Protein AF-A0A3B8Y4F6-F1 (afdb_monomer_lite)

Structure (mmCIF, N/CA/C/O backbone):
data_AF-A0A3B8Y4F6-F1
#
_entry.id   AF-A0A3B8Y4F6-F1
#
loop_
_atom_site.group_PDB
_atom_site.id
_atom_site.type_symbol
_atom_site.label_atom_id
_atom_site.label_alt_id
_atom_site.label_comp_id
_atom_site.label_asym_id
_atom_site.label_entity_id
_atom_site.label_seq_id
_atom_site.pdbx_PDB_ins_code
_atom_site.Cartn_x
_atom_site.Cartn_y
_atom_site.Cartn_z
_atom_site.occupancy
_atom_site.B_iso_or_equiv
_atom_site.auth_seq_id
_atom_site.auth_comp_id
_atom_site.auth_asym_id
_atom_site.auth_atom_id
_atom_site.pdbx_PDB_model_num
ATOM 1 N N . ALA A 1 1 ? 2.459 -2.291 -19.959 1.00 69.06 1 ALA A N 1
ATOM 2 C CA . ALA A 1 1 ? 3.007 -1.754 -18.695 1.00 69.06 1 ALA A CA 1
ATOM 3 C C . ALA A 1 1 ? 3.282 -2.911 -17.736 1.00 69.06 1 ALA A C 1
ATOM 5 O O . ALA A 1 1 ? 2.346 -3.622 -17.381 1.00 69.06 1 ALA A O 1
ATOM 6 N N . ALA A 1 2 ? 4.548 -3.129 -17.364 1.00 92.25 2 ALA A N 1
ATOM 7 C CA . ALA A 1 2 ? 4.995 -4.278 -16.561 1.00 92.25 2 ALA A CA 1
ATOM 8 C C . ALA A 1 2 ? 5.598 -3.883 -15.194 1.00 92.25 2 ALA A C 1
ATOM 10 O O . ALA A 1 2 ? 6.218 -4.703 -14.530 1.00 92.25 2 ALA A O 1
ATOM 11 N N . THR A 1 3 ? 5.396 -2.641 -14.746 1.00 96.31 3 THR A N 1
ATOM 12 C CA . THR A 1 3 ? 5.850 -2.155 -13.434 1.00 96.31 3 THR A CA 1
ATOM 13 C C . THR A 1 3 ? 5.140 -2.902 -12.304 1.00 96.31 3 THR A C 1
ATOM 15 O O . THR A 1 3 ? 3.906 -2.906 -12.252 1.00 96.31 3 THR A O 1
ATOM 18 N N . ARG A 1 4 ? 5.903 -3.564 -11.428 1.00 97.12 4 ARG A N 1
ATOM 19 C CA . ARG A 1 4 ? 5.376 -4.381 -10.314 1.00 97.12 4 ARG A CA 1
ATOM 20 C C . ARG A 1 4 ? 6.087 -4.169 -8.978 1.00 97.12 4 ARG A C 1
ATOM 22 O O . ARG A 1 4 ? 5.589 -4.641 -7.963 1.00 97.12 4 ARG A O 1
ATOM 29 N N . ILE A 1 5 ? 7.215 -3.463 -8.970 1.00 96.94 5 ILE A N 1
ATOM 30 C CA . ILE A 1 5 ? 7.978 -3.183 -7.754 1.00 96.94 5 ILE A CA 1
ATOM 31 C C . ILE A 1 5 ? 7.606 -1.788 -7.266 1.00 96.94 5 ILE A C 1
ATOM 33 O O . ILE A 1 5 ? 7.891 -0.792 -7.934 1.00 96.94 5 ILE A O 1
ATOM 37 N N . PHE A 1 6 ? 6.952 -1.738 -6.109 1.00 97.81 6 PHE A N 1
ATOM 38 C CA . PHE A 1 6 ? 6.486 -0.507 -5.486 1.00 97.81 6 PHE A CA 1
ATOM 39 C C . PHE A 1 6 ? 6.991 -0.401 -4.048 1.00 97.81 6 PHE A C 1
ATOM 41 O O . PHE A 1 6 ? 7.201 -1.411 -3.375 1.00 97.81 6 PHE A O 1
ATOM 48 N N . SER A 1 7 ? 7.179 0.826 -3.574 1.00 97.44 7 SER A N 1
ATOM 49 C CA . SER A 1 7 ? 7.571 1.125 -2.200 1.00 97.44 7 SER A CA 1
ATOM 50 C C . SER A 1 7 ? 6.990 2.468 -1.749 1.00 97.44 7 SER A C 1
ATOM 52 O O . SER A 1 7 ? 6.174 3.097 -2.427 1.00 97.44 7 SER A O 1
ATOM 54 N N . ASN A 1 8 ? 7.412 2.910 -0.570 1.00 97.75 8 ASN A N 1
ATOM 55 C CA . ASN A 1 8 ? 7.298 4.301 -0.178 1.00 97.75 8 ASN A CA 1
ATOM 56 C C . ASN A 1 8 ? 8.198 5.206 -1.029 1.00 97.75 8 ASN A C 1
ATOM 58 O O . ASN A 1 8 ? 9.187 4.754 -1.606 1.00 97.75 8 ASN A O 1
ATOM 62 N N . ALA A 1 9 ? 7.880 6.501 -1.052 1.00 96.00 9 ALA A N 1
ATOM 63 C CA . ALA A 1 9 ? 8.826 7.518 -1.496 1.00 96.00 9 ALA A CA 1
ATOM 64 C C . ALA A 1 9 ? 10.124 7.453 -0.674 1.00 96.00 9 ALA A C 1
ATOM 66 O O . ALA A 1 9 ? 10.113 7.049 0.494 1.00 96.00 9 ALA A O 1
ATOM 67 N N . SER A 1 10 ? 11.228 7.919 -1.260 1.00 93.56 10 SER A N 1
ATOM 68 C CA . SER A 1 10 ? 12.508 8.021 -0.552 1.00 93.56 10 SER A CA 1
ATOM 69 C C . SER A 1 10 ? 12.360 8.802 0.763 1.00 93.56 10 SER A C 1
ATOM 71 O O . SER A 1 10 ? 11.675 9.824 0.822 1.00 93.56 10 SER A O 1
ATOM 73 N N . GLY A 1 11 ? 12.963 8.286 1.837 1.00 95.31 11 GLY A N 1
ATOM 74 C CA . GLY A 1 11 ? 12.884 8.865 3.183 1.00 95.31 11 GLY A CA 1
ATOM 75 C C . GLY A 1 11 ? 11.555 8.648 3.920 1.00 95.31 11 GLY A C 1
ATOM 76 O O . GLY A 1 11 ? 11.410 9.117 5.046 1.00 95.31 11 GLY A O 1
ATOM 77 N N . SER A 1 12 ? 10.590 7.938 3.327 1.00 97.25 12 SER A N 1
ATOM 78 C CA . SER A 1 12 ? 9.297 7.635 3.949 1.00 97.25 12 SER A CA 1
ATOM 79 C C . SER A 1 12 ? 9.173 6.163 4.344 1.00 97.25 12 SER A C 1
ATOM 81 O O . SER A 1 12 ? 9.637 5.271 3.641 1.00 97.25 12 SER A O 1
ATOM 83 N N . TYR A 1 13 ? 8.467 5.908 5.447 1.00 97.56 13 TYR A N 1
ATOM 84 C CA . TYR A 1 13 ? 8.242 4.568 5.997 1.00 97.56 13 TYR A CA 1
ATOM 85 C C . TYR A 1 13 ? 6.761 4.357 6.319 1.00 97.56 13 TYR A C 1
ATOM 87 O O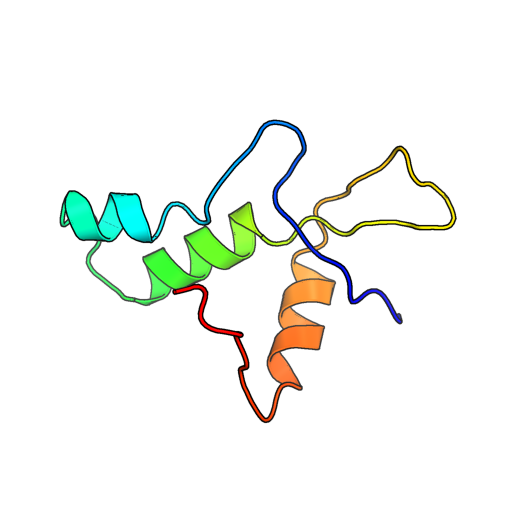 . TYR A 1 13 ? 6.033 5.318 6.569 1.00 97.56 13 TYR A O 1
ATOM 95 N N . SER A 1 14 ? 6.324 3.095 6.348 1.00 97.25 14 SER A N 1
ATOM 96 C CA . SER A 1 14 ? 4.935 2.686 6.621 1.00 97.25 14 SER A CA 1
ATOM 97 C C . SER A 1 14 ? 3.879 3.212 5.623 1.00 97.25 14 SER A C 1
ATOM 99 O O . SER A 1 14 ? 4.084 4.148 4.849 1.00 97.25 14 SER A O 1
ATOM 101 N N . SER A 1 15 ? 2.705 2.580 5.619 1.00 9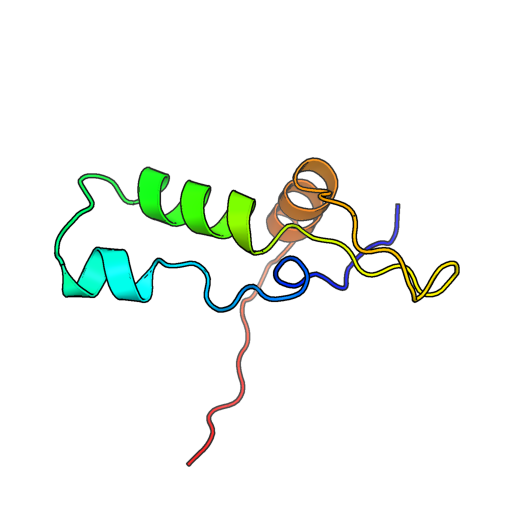7.25 15 SER A N 1
ATOM 102 C CA . SER A 1 15 ? 1.481 3.102 4.995 1.00 97.25 15 SER A CA 1
ATOM 103 C C . SER A 1 15 ? 0.736 4.105 5.885 1.00 97.25 15 SER A C 1
ATOM 105 O O . SER A 1 15 ? -0.288 4.628 5.465 1.00 97.25 15 SER A O 1
ATOM 107 N N . ASN A 1 16 ? 1.218 4.352 7.109 1.00 97.56 16 ASN A N 1
ATOM 108 C CA . ASN A 1 16 ? 0.541 5.094 8.182 1.00 97.56 16 ASN A CA 1
ATOM 109 C C . ASN A 1 16 ? -0.774 4.465 8.677 1.00 97.56 16 ASN A C 1
ATOM 111 O O . ASN A 1 16 ? -1.373 4.997 9.606 1.00 97.56 16 ASN A O 1
ATOM 115 N N . VAL A 1 17 ? -1.197 3.319 8.132 1.00 98.19 17 VAL A N 1
ATOM 116 C CA . VAL A 1 17 ? -2.373 2.582 8.627 1.00 98.19 17 VAL A CA 1
ATOM 117 C C . VAL A 1 17 ? -2.178 2.180 10.090 1.00 98.19 17 VAL A C 1
ATOM 119 O O . VAL A 1 17 ? -3.099 2.313 10.883 1.00 98.19 17 VAL A O 1
ATOM 122 N N . ASN A 1 18 ? -0.962 1.777 10.475 1.00 97.19 18 ASN A N 1
ATOM 123 C CA . ASN A 1 18 ? -0.634 1.462 11.866 1.00 97.19 18 ASN A CA 1
ATOM 124 C C . ASN A 1 18 ? -0.882 2.652 12.809 1.00 97.19 18 ASN A C 1
ATOM 126 O O . ASN A 1 18 ? -1.515 2.478 13.841 1.00 97.19 18 ASN A O 1
ATOM 130 N N . LEU A 1 19 ? -0.445 3.857 12.425 1.00 97.75 19 LEU A N 1
ATOM 131 C CA . LEU A 1 19 ? -0.633 5.072 13.222 1.00 97.75 19 LEU A CA 1
ATOM 132 C C . LEU A 1 19 ? -2.104 5.490 13.291 1.00 97.75 19 LEU A C 1
ATOM 134 O O . LEU A 1 19 ? -2.554 5.962 14.331 1.00 97.75 19 LEU A O 1
ATOM 138 N N . ALA A 1 20 ? -2.852 5.326 12.197 1.00 97.81 20 ALA A N 1
ATOM 139 C CA . ALA A 1 20 ? -4.283 5.611 12.188 1.00 97.81 20 ALA A CA 1
ATOM 140 C C . ALA A 1 20 ? -5.039 4.678 13.143 1.00 97.81 20 ALA A C 1
ATOM 142 O O . ALA A 1 20 ? -5.874 5.137 13.919 1.00 97.81 20 ALA A O 1
ATOM 143 N N . VAL A 1 21 ? -4.701 3.385 13.132 1.00 97.88 21 VAL A N 1
ATOM 144 C CA . VAL A 1 21 ? -5.273 2.390 14.047 1.00 97.88 21 VAL A CA 1
ATOM 145 C C . VAL A 1 21 ? -4.895 2.693 15.496 1.00 97.88 21 VAL A C 1
ATOM 147 O O . VAL A 1 21 ? -5.778 2.741 16.346 1.00 97.88 21 VAL A O 1
ATOM 150 N N . GLU A 1 22 ? -3.616 2.953 15.773 1.00 98.19 22 GLU A N 1
ATOM 151 C CA . GLU A 1 22 ? -3.113 3.264 17.118 1.00 98.19 22 GLU A CA 1
ATOM 152 C C . GLU A 1 22 ? -3.827 4.472 17.737 1.00 98.19 22 GLU A C 1
ATOM 154 O O . GLU A 1 22 ? -4.233 4.431 18.895 1.00 98.19 22 GLU A O 1
ATOM 159 N N . ASN A 1 23 ? -4.051 5.520 16.943 1.00 97.88 23 ASN A N 1
ATOM 160 C CA . ASN A 1 23 ? -4.703 6.743 17.405 1.00 97.88 23 ASN A CA 1
ATOM 161 C C . ASN A 1 23 ? -6.232 6.725 17.262 1.00 97.88 23 ASN A C 1
ATOM 163 O O . ASN A 1 23 ? -6.874 7.724 17.582 1.00 97.88 23 ASN A O 1
ATOM 167 N N . SER A 1 24 ? -6.824 5.636 16.752 1.00 97.38 24 SER A N 1
ATOM 168 C CA . SER A 1 24 ? -8.251 5.573 16.386 1.00 97.38 24 SER A CA 1
ATOM 169 C C . SER A 1 24 ? -8.699 6.758 15.511 1.00 97.38 24 SER A C 1
ATOM 171 O O . SER A 1 24 ? -9.806 7.269 15.646 1.00 97.38 24 SER A O 1
ATOM 173 N N . SER A 1 25 ? -7.813 7.226 14.627 1.00 97.31 25 SER A N 1
ATOM 174 C CA . SER A 1 25 ? -7.988 8.448 13.831 1.00 97.31 25 SER A CA 1
ATOM 175 C C . SER A 1 25 ? -8.474 8.151 12.407 1.00 97.31 25 SER A C 1
ATOM 177 O O . SER A 1 25 ? -7.932 8.688 11.440 1.00 97.31 25 SER A O 1
ATOM 179 N N . TRP A 1 26 ? -9.428 7.235 12.276 1.00 97.62 26 TRP A N 1
ATOM 180 C CA . TRP A 1 26 ? -10.051 6.837 11.015 1.00 97.62 26 TRP A CA 1
ATOM 181 C C . TRP A 1 26 ? -11.519 6.509 11.271 1.00 97.62 26 TRP A C 1
ATOM 183 O O . TRP A 1 26 ? -11.857 5.974 12.327 1.00 97.62 26 TRP A O 1
ATOM 193 N N . GLU A 1 27 ? -12.382 6.817 10.309 1.00 97.50 27 GLU A N 1
ATOM 194 C CA . GLU A 1 27 ? -13.821 6.540 10.429 1.00 97.50 27 GLU A CA 1
ATOM 195 C C . GLU A 1 27 ? -14.258 5.407 9.500 1.00 97.50 27 GLU A C 1
ATOM 197 O O . GLU A 1 27 ? -15.096 4.578 9.855 1.00 97.50 27 GLU A O 1
ATOM 202 N N . GLN A 1 28 ? -13.678 5.358 8.300 1.00 97.94 28 GLN A N 1
ATOM 203 C CA . GLN A 1 28 ? -14.033 4.397 7.262 1.00 97.94 28 GLN A CA 1
ATOM 204 C C . GLN A 1 28 ? -12.786 3.703 6.717 1.00 97.94 28 GLN A C 1
ATOM 206 O O . GLN A 1 28 ? -11.751 4.331 6.500 1.00 97.94 28 GLN A O 1
ATOM 211 N N . GLU A 1 29 ? -12.892 2.414 6.387 1.00 97.62 29 GLU A N 1
ATOM 212 C CA . GLU A 1 29 ? -11.769 1.649 5.816 1.00 97.62 29 GLU A CA 1
ATOM 213 C C . GLU A 1 29 ? -11.207 2.275 4.534 1.00 97.62 29 GLU A C 1
ATOM 215 O O . GLU A 1 29 ? -10.015 2.153 4.249 1.00 97.62 29 GLU A O 1
ATOM 220 N N . LYS A 1 30 ? -12.046 2.990 3.772 1.00 97.94 30 LYS A N 1
ATOM 221 C CA . LYS A 1 30 ? -11.625 3.707 2.567 1.00 97.94 30 LYS A CA 1
ATOM 222 C C . LYS A 1 30 ? -10.503 4.713 2.851 1.00 97.94 30 LYS A C 1
ATOM 224 O O . LYS A 1 30 ? -9.619 4.874 2.014 1.00 97.94 30 LYS A O 1
ATOM 229 N N . GLU A 1 31 ? -10.493 5.352 4.018 1.00 98.00 31 GLU A N 1
ATOM 230 C CA . GLU A 1 31 ? -9.422 6.276 4.413 1.00 98.00 31 GLU A CA 1
ATOM 231 C C . GLU A 1 31 ? -8.090 5.536 4.567 1.00 98.00 31 GLU A C 1
ATOM 233 O O . GLU A 1 31 ? -7.071 5.968 4.028 1.00 98.00 31 GLU A O 1
ATOM 238 N N . LEU A 1 32 ? -8.107 4.366 5.216 1.00 98.31 32 LEU A N 1
ATOM 239 C CA . LEU A 1 32 ? -6.929 3.508 5.373 1.00 98.31 32 LEU A CA 1
ATOM 240 C C . LEU A 1 32 ? -6.419 2.999 4.015 1.00 98.31 32 LEU A C 1
ATOM 242 O O . LEU A 1 32 ? -5.2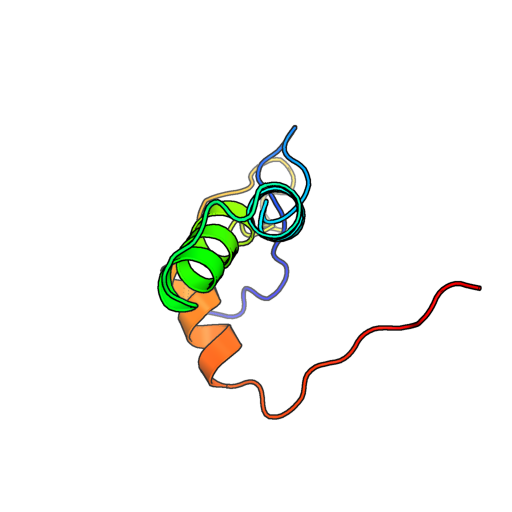11 2.977 3.764 1.00 98.31 32 LEU A O 1
ATOM 246 N N . GLN A 1 33 ? -7.339 2.627 3.121 1.00 98.38 33 GLN A N 1
ATOM 247 C CA . GLN A 1 33 ? -7.025 2.206 1.753 1.00 98.38 33 GLN A CA 1
ATOM 248 C C . GLN A 1 33 ? -6.381 3.348 0.955 1.00 98.38 33 GLN A C 1
ATOM 250 O O . GLN A 1 33 ? -5.336 3.151 0.335 1.00 98.38 33 GLN A O 1
ATOM 255 N N . ASP A 1 34 ? -6.946 4.557 1.006 1.00 97.94 34 ASP A N 1
ATOM 256 C CA . ASP A 1 34 ? -6.399 5.729 0.319 1.00 97.94 34 ASP A CA 1
ATOM 257 C C . ASP A 1 34 ? -5.027 6.135 0.879 1.00 97.94 34 ASP A C 1
ATOM 259 O O . ASP A 1 34 ? -4.121 6.462 0.107 1.00 97.94 34 ASP A O 1
ATOM 263 N N . MET A 1 35 ? -4.822 6.050 2.200 1.00 97.94 35 MET A N 1
ATOM 264 C CA . MET A 1 35 ? -3.507 6.241 2.825 1.00 97.94 35 MET A CA 1
ATOM 265 C C . MET A 1 35 ? -2.479 5.239 2.292 1.00 97.94 35 MET A C 1
ATOM 267 O O . MET A 1 35 ? -1.362 5.628 1.939 1.00 97.94 35 MET A O 1
ATOM 271 N N . TYR A 1 36 ? -2.855 3.961 2.184 1.00 98.44 36 TYR A N 1
ATOM 272 C CA . TYR A 1 36 ? -1.991 2.926 1.627 1.00 98.44 36 TYR A CA 1
ATOM 273 C C . TYR A 1 36 ? -1.639 3.211 0.162 1.00 98.44 36 TYR A C 1
ATOM 275 O O . TYR A 1 36 ? -0.456 3.247 -0.178 1.00 98.44 36 TYR A O 1
ATOM 283 N N . LEU A 1 37 ? -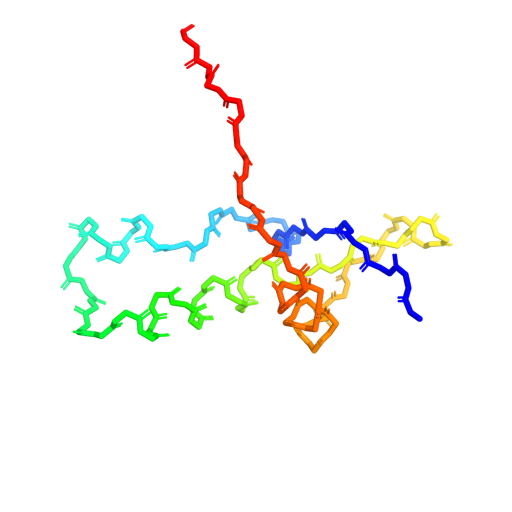2.635 3.481 -0.690 1.00 98.19 37 LEU A N 1
ATOM 284 C CA . LEU A 1 37 ? -2.430 3.765 -2.116 1.00 98.19 37 LEU A CA 1
ATOM 285 C C . LEU A 1 37 ? -1.538 4.993 -2.342 1.00 98.19 37 LEU A C 1
ATOM 287 O O . LEU A 1 37 ? -0.647 4.948 -3.187 1.00 98.19 37 LEU A O 1
ATOM 291 N N . ASN A 1 38 ? -1.723 6.055 -1.553 1.00 97.31 38 ASN A N 1
ATOM 292 C CA . ASN A 1 38 ? -0.914 7.274 -1.639 1.00 97.31 38 ASN A CA 1
ATOM 293 C C . ASN A 1 38 ? 0.528 7.075 -1.169 1.00 97.31 38 ASN A C 1
ATOM 295 O O . ASN A 1 38 ? 1.447 7.700 -1.689 1.00 97.31 38 ASN A O 1
ATOM 299 N N . ARG A 1 39 ? 0.747 6.237 -0.151 1.00 98.00 39 ARG A N 1
ATOM 300 C CA . ARG A 1 39 ? 2.078 6.085 0.449 1.00 98.00 39 ARG A CA 1
ATOM 301 C C . ARG A 1 39 ? 2.894 4.960 -0.154 1.00 98.00 39 ARG A C 1
ATOM 303 O O . ARG A 1 39 ? 4.112 5.042 -0.069 1.00 98.00 39 ARG A O 1
ATOM 310 N N . LYS A 1 40 ? 2.266 3.926 -0.715 1.00 98.12 40 LYS A N 1
ATOM 311 C CA . LYS A 1 40 ? 2.931 2.721 -1.242 1.00 98.12 40 LYS A CA 1
ATOM 312 C C . LYS A 1 40 ? 2.968 2.655 -2.772 1.00 98.12 40 LYS A C 1
ATOM 314 O O . LYS A 1 40 ? 3.489 1.687 -3.308 1.00 98.12 40 LYS A O 1
ATOM 319 N N . GLY A 1 41 ? 2.434 3.660 -3.468 1.00 97.19 41 GLY A N 1
ATOM 320 C CA . GLY A 1 41 ? 2.325 3.691 -4.930 1.00 97.19 41 GLY A CA 1
ATOM 321 C C . GLY A 1 41 ? 3.573 4.149 -5.695 1.00 97.19 41 GLY A C 1
ATOM 322 O O . GLY A 1 41 ? 3.472 4.370 -6.902 1.00 97.19 41 GLY A O 1
ATOM 323 N N . PHE A 1 42 ? 4.734 4.311 -5.049 1.00 97.69 42 PHE A N 1
ATOM 324 C CA . PHE A 1 42 ? 5.951 4.778 -5.725 1.00 97.69 42 PHE A CA 1
ATOM 325 C C . PHE A 1 42 ? 6.648 3.617 -6.428 1.00 97.69 42 PHE A C 1
ATOM 327 O O . PHE A 1 42 ? 7.055 2.652 -5.784 1.00 97.69 42 PHE A O 1
ATOM 334 N N . ALA A 1 43 ? 6.780 3.708 -7.747 1.00 97.25 43 ALA A N 1
ATOM 335 C CA . ALA A 1 43 ? 7.352 2.663 -8.582 1.00 97.25 43 ALA A CA 1
ATOM 336 C C . ALA A 1 43 ? 8.875 2.784 -8.677 1.00 97.25 43 ALA A C 1
ATOM 338 O O . ALA A 1 43 ? 9.390 3.863 -8.968 1.00 97.25 43 ALA A O 1
ATOM 339 N N . PHE A 1 44 ? 9.574 1.664 -8.491 1.00 95.25 44 PHE A N 1
ATOM 340 C CA . PHE A 1 44 ? 10.986 1.551 -8.847 1.00 95.25 44 PHE A CA 1
ATOM 341 C C . PHE A 1 44 ? 11.140 1.326 -10.356 1.00 95.25 44 PHE A C 1
ATOM 343 O O . PHE A 1 44 ? 10.363 0.576 -10.957 1.00 95.25 44 PHE A O 1
ATOM 350 N N . ASP A 1 45 ? 12.159 1.947 -10.945 1.00 93.12 45 ASP A N 1
ATOM 351 C CA . ASP A 1 45 ? 12.516 1.808 -12.353 1.00 93.12 45 ASP A CA 1
ATOM 352 C C . ASP A 1 45 ? 13.950 1.273 -12.477 1.00 93.12 45 ASP A C 1
ATOM 354 O O . ASP A 1 45 ? 14.908 1.942 -12.103 1.00 93.12 45 ASP A O 1
ATOM 358 N N . 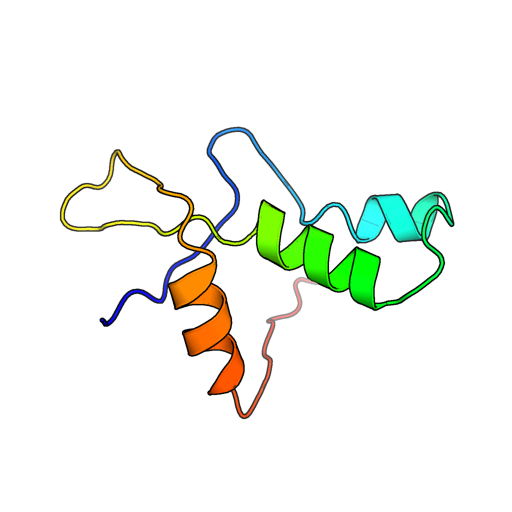SER A 1 46 ? 14.111 0.051 -12.988 1.00 92.50 46 SER A N 1
ATOM 359 C CA . SER A 1 46 ? 15.431 -0.556 -13.199 1.00 92.50 46 SER A CA 1
ATOM 360 C C . SER A 1 46 ? 16.220 0.100 -14.327 1.00 92.50 46 SER A C 1
ATOM 362 O O . SER A 1 46 ? 17.448 0.059 -14.303 1.00 92.50 46 SER A O 1
ATOM 364 N N . ASP A 1 47 ? 15.527 0.703 -15.294 1.00 92.44 47 ASP A N 1
ATOM 365 C CA . ASP A 1 47 ? 16.150 1.429 -16.400 1.00 92.44 47 ASP A CA 1
ATOM 366 C C . ASP A 1 47 ? 16.604 2.827 -15.939 1.00 92.44 47 ASP A C 1
ATOM 368 O O . ASP A 1 47 ? 17.445 3.462 -16.578 1.00 92.44 47 ASP A O 1
ATOM 372 N N . ASN A 1 48 ? 16.091 3.289 -14.791 1.00 91.94 48 ASN A N 1
ATOM 373 C CA . ASN A 1 48 ? 16.481 4.533 -14.139 1.00 91.94 48 ASN A CA 1
ATOM 374 C C . ASN A 1 48 ? 16.492 4.408 -12.595 1.00 91.94 48 ASN A C 1
ATOM 376 O O . ASN A 1 48 ? 15.644 4.988 -11.910 1.00 91.94 48 ASN A O 1
ATOM 380 N N . PRO A 1 49 ? 17.474 3.688 -12.017 1.00 84.56 49 PRO A N 1
ATOM 381 C CA . PRO A 1 49 ? 17.462 3.242 -10.616 1.00 84.56 49 PRO A CA 1
ATOM 382 C C . PRO A 1 49 ? 17.514 4.364 -9.566 1.00 84.56 49 PRO A C 1
ATOM 384 O O . PRO A 1 49 ? 17.345 4.098 -8.378 1.00 84.56 49 PRO A O 1
ATOM 387 N N . GLY A 1 50 ? 17.746 5.615 -9.976 1.00 86.56 50 GLY A N 1
ATOM 388 C CA . GLY A 1 50 ? 17.716 6.788 -9.098 1.00 86.56 50 GLY A CA 1
ATOM 389 C C . GLY A 1 50 ? 16.342 7.451 -8.972 1.00 86.56 50 GLY A C 1
ATOM 390 O O . GLY A 1 50 ? 16.189 8.381 -8.180 1.00 86.56 50 GLY A O 1
ATOM 391 N N . VAL A 1 51 ? 15.350 7.010 -9.748 1.00 87.88 51 VAL A N 1
ATOM 392 C CA . VAL A 1 51 ? 14.037 7.650 -9.817 1.00 87.88 51 VAL A CA 1
ATOM 393 C C . VAL A 1 51 ? 12.966 6.718 -9.268 1.00 87.88 51 VAL A C 1
ATOM 395 O O . VAL A 1 51 ? 12.776 5.600 -9.739 1.00 87.88 51 VAL A O 1
ATOM 398 N N . MET A 1 52 ? 12.223 7.220 -8.283 1.00 91.25 52 MET A N 1
ATOM 399 C CA . MET A 1 52 ? 10.986 6.607 -7.813 1.00 91.25 52 MET A CA 1
ATOM 400 C C . MET A 1 52 ? 9.838 7.582 -8.024 1.00 91.25 52 MET A C 1
ATOM 402 O O . MET A 1 52 ? 9.721 8.580 -7.313 1.00 91.25 52 MET A O 1
ATOM 406 N N . ASN A 1 53 ? 8.996 7.292 -9.010 1.00 93.12 53 ASN A N 1
ATOM 407 C CA . ASN A 1 53 ? 7.857 8.138 -9.344 1.00 93.12 53 ASN A CA 1
ATOM 408 C C . ASN A 1 53 ? 6.590 7.603 -8.685 1.00 93.12 53 ASN A C 1
ATOM 410 O O . ASN A 1 53 ? 6.370 6.390 -8.658 1.00 93.12 53 ASN A O 1
ATOM 414 N N . ASP A 1 54 ? 5.729 8.504 -8.212 1.00 96.00 54 ASP A N 1
ATOM 415 C CA . ASP A 1 54 ? 4.353 8.135 -7.883 1.00 96.00 54 ASP A CA 1
ATOM 416 C C . ASP A 1 54 ? 3.683 7.575 -9.144 1.00 96.00 54 ASP A C 1
ATOM 418 O O . ASP A 1 54 ? 3.615 8.231 -10.188 1.00 96.00 54 ASP A O 1
ATOM 422 N N . ASN A 1 55 ? 3.221 6.331 -9.050 1.00 96.12 55 ASN A N 1
ATOM 423 C CA . ASN A 1 55 ? 2.518 5.654 -10.121 1.00 96.12 55 ASN A CA 1
ATOM 424 C C . ASN A 1 55 ? 1.258 4.946 -9.607 1.00 96.12 55 ASN A C 1
ATOM 426 O O . ASN A 1 55 ? 0.988 3.785 -9.940 1.00 96.12 55 ASN A O 1
ATOM 430 N N . ARG A 1 56 ? 0.453 5.667 -8.814 1.00 97.25 56 ARG A N 1
ATOM 431 C CA . ARG A 1 56 ? -0.809 5.174 -8.240 1.00 97.25 56 ARG A CA 1
ATOM 432 C C . ARG A 1 56 ? -1.725 4.477 -9.254 1.00 97.25 56 ARG A C 1
ATOM 434 O O . ARG A 1 56 ? -2.293 3.436 -8.944 1.00 97.25 56 ARG A O 1
ATOM 441 N N . LYS A 1 57 ? -1.839 4.986 -10.489 1.00 97.69 57 LYS A N 1
ATOM 442 C CA . LYS A 1 57 ? -2.699 4.376 -11.526 1.00 97.69 57 LYS A CA 1
ATOM 443 C C . LYS A 1 57 ? -2.266 2.954 -11.891 1.00 97.69 57 LYS A C 1
ATOM 445 O O . LYS A 1 57 ? -3.111 2.067 -11.994 1.00 97.69 57 LYS A O 1
ATOM 450 N N . VAL A 1 58 ? -0.966 2.730 -12.104 1.00 97.56 58 VAL A N 1
ATOM 451 C CA . VAL A 1 58 ? -0.450 1.388 -12.421 1.00 97.56 58 VAL A CA 1
ATOM 452 C C . VAL A 1 58 ? -0.488 0.495 -11.185 1.00 97.56 58 VAL A C 1
ATOM 454 O O . VAL A 1 58 ? -0.785 -0.689 -11.318 1.00 97.56 58 VAL A O 1
ATOM 457 N N . PHE A 1 59 ? -0.258 1.057 -9.996 1.00 98.25 59 PHE A N 1
ATOM 458 C CA . PHE A 1 59 ? -0.379 0.330 -8.735 1.00 98.25 59 PHE A CA 1
ATOM 459 C C . PHE A 1 59 ? -1.796 -0.222 -8.523 1.00 98.25 59 PHE A C 1
ATOM 461 O O . PHE A 1 59 ? -1.963 -1.426 -8.350 1.00 98.25 59 PHE A O 1
ATOM 468 N N . GLU A 1 60 ? -2.829 0.617 -8.649 1.00 98.31 60 GLU A N 1
ATOM 469 C CA . GLU A 1 60 ? -4.231 0.186 -8.556 1.00 98.31 60 GLU A CA 1
ATOM 470 C C . GLU A 1 60 ? -4.590 -0.851 -9.628 1.00 98.31 60 GLU A C 1
ATOM 472 O O . GLU A 1 60 ? -5.283 -1.826 -9.339 1.00 98.31 60 GLU A O 1
ATOM 477 N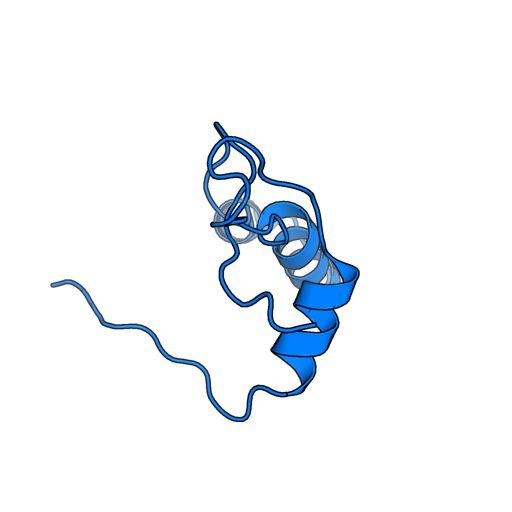 N . ALA A 1 61 ? -4.117 -0.673 -10.866 1.00 98.31 61 ALA A N 1
ATOM 478 C CA . ALA A 1 61 ? -4.359 -1.634 -11.940 1.00 98.31 61 ALA A CA 1
ATOM 479 C C . ALA A 1 61 ? -3.714 -3.001 -11.659 1.00 98.31 61 ALA A C 1
ATOM 481 O O . ALA A 1 61 ? -4.329 -4.023 -11.942 1.00 98.31 61 ALA A O 1
ATOM 482 N N . ALA A 1 62 ? -2.503 -3.025 -11.093 1.00 98.06 62 ALA A N 1
ATOM 483 C CA . ALA A 1 62 ? -1.820 -4.261 -10.720 1.00 98.06 62 ALA A CA 1
ATOM 484 C C . ALA A 1 62 ? -2.477 -4.945 -9.509 1.00 98.06 62 ALA A C 1
ATOM 486 O O . ALA A 1 62 ? -2.620 -6.163 -9.503 1.00 98.06 62 ALA A O 1
ATOM 487 N N . LEU A 1 63 ? -2.916 -4.179 -8.504 1.00 98.19 63 LEU A N 1
ATOM 488 C CA . LEU A 1 63 ? -3.606 -4.728 -7.332 1.00 98.19 63 LEU A CA 1
ATOM 489 C C . LEU A 1 63 ? -4.967 -5.342 -7.688 1.00 98.19 63 LEU A C 1
ATOM 491 O O . LEU A 1 63 ? -5.331 -6.368 -7.126 1.00 98.19 63 LEU A O 1
ATOM 495 N N . LYS A 1 64 ? -5.697 -4.774 -8.659 1.00 98.25 64 LYS A N 1
ATOM 496 C CA . LYS A 1 64 ? -6.980 -5.323 -9.142 1.00 98.25 64 LYS A CA 1
ATOM 497 C C . LYS A 1 64 ? -6.878 -6.729 -9.738 1.00 98.25 64 LYS A C 1
ATOM 499 O O . LYS A 1 64 ? -7.904 -7.386 -9.869 1.00 98.25 64 LYS A O 1
ATOM 504 N N . THR A 1 65 ? -5.683 -7.171 -10.129 1.00 98.19 65 THR A N 1
ATOM 505 C CA . THR A 1 65 ? -5.457 -8.505 -10.706 1.00 98.19 65 THR A CA 1
ATOM 506 C C . THR A 1 65 ? -4.911 -9.510 -9.692 1.00 98.19 65 THR A C 1
ATOM 508 O O . THR A 1 65 ? -4.494 -10.591 -10.093 1.00 98.19 65 THR A O 1
ATOM 511 N N . ALA A 1 66 ? -4.805 -9.151 -8.410 1.00 97.81 66 ALA A N 1
ATOM 512 C CA . ALA A 1 66 ? -4.290 -10.053 -7.388 1.00 97.81 66 ALA A CA 1
ATOM 513 C C . ALA A 1 66 ? -5.384 -11.021 -6.908 1.00 97.81 66 ALA A C 1
ATOM 515 O O . ALA A 1 66 ? -6.365 -10.592 -6.308 1.00 97.81 66 ALA A O 1
ATOM 516 N N . ASP A 1 67 ? -5.175 -12.323 -7.117 1.00 98.62 67 ASP A N 1
ATOM 517 C CA . ASP A 1 67 ? -6.056 -13.384 -6.598 1.00 98.62 67 ASP A CA 1
ATOM 518 C C . ASP A 1 67 ? -5.698 -13.810 -5.161 1.00 98.62 67 ASP A C 1
ATOM 520 O O . ASP A 1 67 ? -6.492 -14.452 -4.473 1.00 98.62 67 ASP A O 1
ATOM 524 N N . ALA A 1 68 ? -4.491 -13.473 -4.699 1.00 98.38 68 ALA A N 1
ATOM 525 C CA . ALA A 1 68 ? -3.979 -13.832 -3.380 1.00 98.38 68 ALA A CA 1
ATOM 526 C C . ALA A 1 68 ? -3.080 -12.730 -2.803 1.00 98.38 68 ALA A C 1
ATOM 528 O O . ALA A 1 68 ? -2.425 -11.988 -3.539 1.00 98.38 68 ALA A O 1
ATOM 529 N N . THR A 1 69 ? -3.009 -12.661 -1.472 1.00 98.19 69 THR A N 1
ATOM 530 C CA . THR A 1 69 ? -2.054 -11.831 -0.723 1.00 98.19 69 THR A CA 1
ATOM 531 C C . THR A 1 69 ? -1.084 -12.731 0.046 1.00 98.19 69 THR A C 1
ATOM 533 O O . THR A 1 69 ? -1.449 -13.824 0.476 1.00 98.19 69 THR A O 1
ATOM 536 N N . PHE A 1 70 ? 0.177 -12.310 0.183 1.00 98.12 70 PHE A N 1
ATOM 537 C CA . PHE A 1 70 ? 1.229 -13.139 0.776 1.00 98.12 70 PHE A CA 1
ATOM 538 C C . PHE A 1 70 ? 2.236 -12.304 1.577 1.00 98.12 70 PHE A C 1
ATOM 540 O O . PHE A 1 70 ? 2.689 -11.256 1.116 1.00 98.12 70 PHE A O 1
ATOM 547 N N . GLN A 1 71 ? 2.616 -12.801 2.755 1.00 97.62 71 GLN A N 1
ATOM 548 C CA . GLN A 1 71 ? 3.746 -12.329 3.556 1.00 97.62 71 GLN A CA 1
ATOM 549 C C . GLN A 1 71 ? 4.419 -13.518 4.248 1.00 97.62 71 GLN A C 1
ATOM 551 O O . GLN A 1 71 ? 3.740 -14.437 4.702 1.00 97.62 71 GLN A O 1
ATOM 556 N N . ASN A 1 72 ? 5.747 -13.468 4.365 1.00 97.44 72 ASN A N 1
ATOM 557 C CA . ASN A 1 72 ? 6.495 -14.359 5.252 1.00 97.44 72 ASN A CA 1
ATOM 558 C C . ASN A 1 72 ? 6.489 -13.783 6.676 1.00 97.44 72 ASN A C 1
ATOM 560 O O . ASN A 1 72 ? 6.615 -12.569 6.837 1.00 97.44 72 ASN A O 1
ATOM 564 N N . LEU A 1 73 ? 6.366 -14.647 7.686 1.00 95.88 73 LEU A N 1
ATOM 565 C CA . LEU A 1 73 ? 6.474 -14.269 9.096 1.00 95.88 73 LEU A CA 1
ATOM 566 C C . LEU A 1 73 ? 7.943 -14.324 9.537 1.00 95.88 73 LEU A C 1
ATOM 568 O O . LEU A 1 73 ? 8.622 -15.308 9.251 1.00 95.88 73 LEU A O 1
ATOM 572 N N . ASP A 1 74 ? 8.404 -13.285 10.230 1.00 89.94 74 ASP A N 1
ATOM 573 C CA . ASP A 1 74 ? 9.700 -13.261 10.919 1.00 89.94 74 ASP A CA 1
ATOM 574 C C . ASP A 1 74 ? 9.477 -13.579 12.410 1.00 89.94 74 ASP A C 1
ATOM 576 O O . ASP A 1 74 ? 8.497 -13.089 12.983 1.00 89.94 74 ASP A O 1
ATOM 580 N N . SER A 1 75 ? 10.310 -14.444 13.005 1.00 74.75 75 SER A N 1
ATOM 581 C CA . SER A 1 75 ? 10.128 -15.009 14.362 1.00 74.75 75 SER A CA 1
ATOM 582 C C . SER A 1 75 ? 11.213 -14.585 15.339 1.00 74.75 75 SER A C 1
ATOM 584 O O . SER A 1 75 ? 12.395 -14.771 14.972 1.00 74.75 75 SER A O 1
#

pLDDT: mean 95.8, std 4.88, range [69.06, 98.62]

Secondary structure (DSSP, 8-state):
-----EEPPTT--S-SHHHHHHTT--SSHHHHHHHHHHHH-EEE-SSSTT-EEE-HHHHHHHHTT-S----PPP-

Radius of gyration: 13.82 Å; chains: 1; bounding box: 32×24×36 Å

Foldseek 3Di:
DPFDDWAFDPPDDDLCLVVCVVVVVDDDVVVSVVSNLQGTQFTADPVCRVDTDRDSVVVVVVVVPDPDDDDDDDD

Sequence (75 aa):
AATRIFSNASGSYSSNVNLAVENSSWEQEKELQDMYLNRKGFAFDSDNPGVMNDNRKVFEAALKTADATFQNLDS